Protein AF-A0A2V9YC87-F1 (afdb_monomer_lite)

Sequence (42 aa):
MEAVRQATELQPDIVLIDLALPTLNGIDAANIIREKCPKSKI

Foldseek 3Di:
DVLLVCCLVVLDQEDDFDCPDPPDRSVVSVVSSCVRNVNHHD

Radius of gyration: 9.4 Å; chains: 1; bounding box: 19×15×24 Å

pLDDT: mean 89.01, std 8.0, range [68.44, 97.0]

Secondary structure (DSSP, 8-state):
-HHHHHHHHH--SB----S--SSS-HHHHHHHHHHH-TTSB-

Structure (mmCIF, N/CA/C/O backbone):
data_AF-A0A2V9YC87-F1
#
_entry.id   AF-A0A2V9YC87-F1
#
loop_
_atom_site.group_PDB
_atom_site.id
_atom_site.type_symbol
_atom_site.label_atom_id
_atom_site.label_alt_id
_atom_site.label_comp_id
_atom_site.label_asym_id
_atom_site.label_entity_id
_atom_site.label_seq_id
_atom_site.pdbx_PDB_ins_code
_atom_site.Cartn_x
_atom_site.Cartn_y
_atom_site.Cartn_z
_atom_site.occupancy
_atom_site.B_iso_or_equiv
_atom_site.auth_seq_id
_atom_site.auth_comp_id
_atom_site.auth_asym_id
_atom_site.auth_atom_id
_atom_site.pdbx_PDB_model_num
ATOM 1 N N . MET A 1 1 ? 3.338 6.853 -5.934 1.00 73.88 1 MET A N 1
ATOM 2 C CA . MET A 1 1 ? 2.844 7.195 -4.576 1.00 73.88 1 MET A CA 1
ATOM 3 C C . MET A 1 1 ? 1.350 7.503 -4.528 1.00 73.88 1 MET A C 1
ATOM 5 O O . MET A 1 1 ? 0.764 7.367 -3.463 1.00 73.88 1 MET A O 1
ATOM 9 N N . GLU A 1 2 ? 0.713 7.876 -5.641 1.00 85.50 2 GLU A N 1
ATOM 10 C CA . GLU A 1 2 ? -0.710 8.238 -5.648 1.00 85.50 2 GLU A CA 1
ATOM 11 C C . GLU A 1 2 ? -1.654 7.126 -5.160 1.00 85.50 2 GLU A C 1
ATOM 13 O O . GLU A 1 2 ? -2.489 7.398 -4.305 1.00 85.50 2 GLU A O 1
ATOM 18 N N . ALA A 1 3 ? -1.456 5.871 -5.582 1.00 86.19 3 ALA A N 1
ATOM 19 C CA . ALA A 1 3 ? -2.268 4.740 -5.115 1.00 86.19 3 ALA A CA 1
ATOM 20 C C . ALA A 1 3 ? -2.213 4.545 -3.586 1.00 86.19 3 ALA A C 1
ATOM 22 O O . ALA A 1 3 ? -3.234 4.312 -2.949 1.00 86.19 3 ALA A O 1
ATOM 23 N N . VAL A 1 4 ? -1.034 4.717 -2.978 1.00 90.88 4 VAL A N 1
ATOM 24 C CA . VAL A 1 4 ? -0.866 4.648 -1.516 1.00 90.88 4 VAL A CA 1
ATOM 25 C C . VAL A 1 4 ? -1.626 5.783 -0.830 1.00 90.88 4 VAL A C 1
ATOM 27 O O . VAL A 1 4 ? -2.290 5.556 0.180 1.00 90.88 4 VAL A O 1
ATOM 30 N N . ARG A 1 5 ? -1.538 7.007 -1.371 1.00 93.81 5 ARG A N 1
ATOM 31 C CA . ARG A 1 5 ? -2.252 8.173 -0.836 1.00 93.81 5 ARG A CA 1
ATOM 32 C C . ARG A 1 5 ? -3.763 7.945 -0.883 1.00 93.81 5 ARG A C 1
ATOM 34 O O . ARG A 1 5 ? -4.419 8.064 0.144 1.00 93.81 5 ARG A O 1
ATOM 41 N N . GLN A 1 6 ? -4.285 7.543 -2.041 1.00 93.12 6 GLN A N 1
ATOM 42 C CA . GLN A 1 6 ? -5.710 7.270 -2.228 1.00 93.12 6 GLN A CA 1
ATOM 43 C C . GLN A 1 6 ? -6.198 6.129 -1.330 1.00 93.12 6 GLN A C 1
ATOM 45 O O . GLN A 1 6 ? -7.224 6.283 -0.680 1.00 93.12 6 GLN A O 1
ATOM 50 N N . ALA A 1 7 ? -5.456 5.023 -1.219 1.00 94.25 7 ALA A N 1
ATOM 51 C CA . ALA A 1 7 ? -5.817 3.927 -0.318 1.00 94.25 7 ALA A CA 1
ATOM 52 C C . ALA A 1 7 ? -5.861 4.380 1.152 1.00 94.25 7 ALA A C 1
ATOM 54 O O . ALA A 1 7 ? -6.777 4.017 1.885 1.00 94.25 7 ALA A O 1
ATOM 55 N N . THR A 1 8 ? -4.912 5.225 1.568 1.00 93.62 8 THR A N 1
ATOM 56 C CA . THR A 1 8 ? -4.872 5.755 2.940 1.00 93.62 8 THR A CA 1
ATOM 57 C C . THR A 1 8 ? -6.053 6.688 3.223 1.00 93.62 8 THR A C 1
ATOM 59 O O . THR A 1 8 ? -6.616 6.633 4.313 1.00 93.62 8 THR A O 1
ATOM 62 N N . GLU A 1 9 ? -6.440 7.529 2.263 1.00 96.38 9 GLU A N 1
ATOM 63 C CA . GLU A 1 9 ? -7.556 8.475 2.405 1.00 96.38 9 GLU A CA 1
ATOM 64 C C . GLU A 1 9 ? -8.925 7.793 2.319 1.00 96.38 9 GLU A C 1
ATOM 66 O O . GLU A 1 9 ? -9.821 8.106 3.098 1.00 96.38 9 GLU A O 1
ATOM 71 N N . LEU A 1 10 ? -9.087 6.861 1.379 1.00 95.56 10 LEU A N 1
ATOM 72 C CA . LEU A 1 10 ? -10.366 6.216 1.091 1.00 95.56 10 LEU A CA 1
ATOM 73 C C . LEU A 1 10 ? -10.629 4.984 1.963 1.00 95.56 10 LEU A C 1
ATOM 75 O O . LEU A 1 10 ? -11.782 4.582 2.073 1.00 95.56 10 LEU A O 1
ATOM 79 N N . GLN A 1 11 ? -9.590 4.393 2.569 1.00 94.56 11 GLN A N 1
ATOM 80 C CA . GLN A 1 11 ? -9.672 3.183 3.402 1.00 94.56 11 GLN A CA 1
ATOM 81 C C . GLN A 1 11 ? -10.550 2.079 2.772 1.00 94.56 11 GLN A C 1
ATOM 83 O O . GLN A 1 11 ? -11.519 1.636 3.389 1.00 94.56 11 GLN A O 1
ATOM 88 N N . PRO A 1 12 ? -10.258 1.642 1.533 1.00 96.12 12 PRO A N 1
ATOM 89 C CA . PRO A 1 12 ? -11.102 0.678 0.838 1.00 96.12 12 PRO A CA 1
ATOM 90 C C . PRO A 1 12 ? -11.031 -0.707 1.491 1.00 96.12 12 PRO A C 1
ATOM 92 O O . PRO A 1 12 ? -9.996 -1.103 2.023 1.00 96.12 12 PRO A O 1
ATOM 95 N N . ASP A 1 13 ? -12.090 -1.503 1.371 1.00 97.00 13 ASP A N 1
ATOM 96 C CA . ASP A 1 13 ? -12.077 -2.895 1.842 1.00 97.00 13 ASP A CA 1
ATOM 97 C C . ASP A 1 13 ? -11.233 -3.817 0.943 1.00 97.00 13 ASP A C 1
ATOM 99 O O . ASP A 1 13 ? -10.712 -4.833 1.410 1.00 97.00 13 ASP A O 1
ATOM 103 N N . ILE A 1 14 ? -11.091 -3.475 -0.345 1.00 95.69 14 ILE A N 1
ATOM 104 C CA . ILE A 1 14 ? -10.362 -4.253 -1.359 1.00 95.69 14 ILE A CA 1
ATOM 105 C C . ILE A 1 14 ? -9.529 -3.315 -2.242 1.00 95.69 14 ILE A C 1
ATOM 107 O O . ILE A 1 14 ? -10.027 -2.284 -2.695 1.00 95.69 14 ILE A O 1
ATOM 111 N N . VAL A 1 15 ? -8.281 -3.690 -2.526 1.00 93.94 15 VAL A N 1
ATOM 112 C CA . VAL A 1 15 ? -7.354 -2.968 -3.406 1.00 93.94 15 VAL A CA 1
ATOM 113 C C . VAL A 1 15 ? -6.852 -3.912 -4.492 1.00 93.94 15 VAL A C 1
ATOM 115 O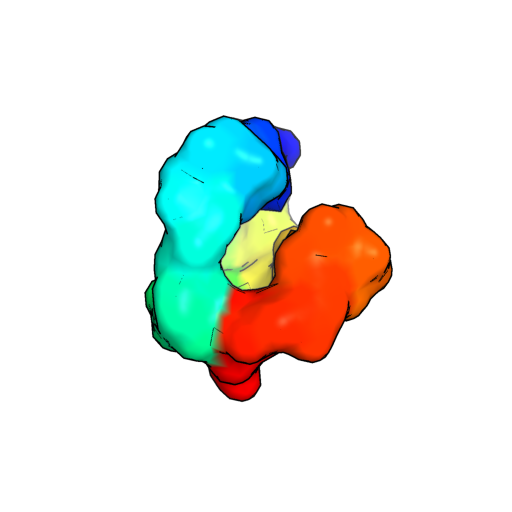 O . VAL A 1 15 ? -6.156 -4.872 -4.199 1.00 93.94 15 VAL A O 1
ATOM 118 N N . LEU A 1 16 ? -7.160 -3.618 -5.756 1.00 92.94 16 LEU A N 1
ATOM 119 C CA . LEU A 1 16 ? -6.598 -4.348 -6.892 1.00 92.94 16 LEU A CA 1
ATOM 120 C C . LEU A 1 16 ? -5.301 -3.673 -7.349 1.00 92.94 16 LEU A C 1
ATOM 122 O O . LEU A 1 16 ? -5.306 -2.482 -7.666 1.00 92.94 16 LEU A O 1
ATOM 126 N N . ILE A 1 17 ? -4.204 -4.428 -7.402 1.00 89.12 17 ILE A N 1
ATOM 127 C CA . ILE A 1 17 ? -2.890 -3.911 -7.795 1.00 89.12 17 ILE A CA 1
ATOM 128 C C . ILE A 1 17 ? -2.398 -4.641 -9.037 1.00 89.12 17 ILE A C 1
ATOM 130 O O . ILE A 1 17 ? -2.270 -5.864 -9.043 1.00 89.12 17 ILE A O 1
ATOM 134 N N . ASP A 1 18 ? -2.076 -3.874 -10.075 1.00 86.94 18 ASP A N 1
ATOM 135 C CA . ASP A 1 18 ? -1.359 -4.396 -11.231 1.00 86.94 18 ASP A CA 1
ATOM 136 C C . ASP A 1 18 ? 0.135 -4.531 -10.899 1.00 86.94 18 ASP A C 1
ATOM 138 O O . ASP A 1 18 ? 0.791 -3.579 -10.463 1.00 86.94 18 ASP A O 1
ATOM 142 N N . LEU A 1 19 ? 0.669 -5.737 -11.079 1.00 82.81 19 LEU A N 1
ATOM 143 C CA . LEU A 1 19 ? 2.075 -6.049 -10.832 1.00 82.81 19 LEU A CA 1
ATOM 144 C C . LEU A 1 19 ? 2.960 -5.722 -12.044 1.00 82.81 19 LEU A C 1
ATOM 146 O O . LEU A 1 19 ? 4.162 -5.532 -11.876 1.00 82.81 19 LEU A O 1
ATOM 150 N N . ALA A 1 20 ? 2.383 -5.611 -13.245 1.00 77.81 20 ALA A N 1
ATOM 151 C CA . ALA A 1 20 ? 3.084 -5.343 -14.503 1.00 77.81 20 ALA A CA 1
ATOM 152 C C . ALA A 1 20 ? 3.206 -3.834 -14.826 1.00 77.81 20 ALA A C 1
ATOM 154 O O . ALA A 1 20 ? 3.211 -3.409 -15.979 1.00 77.81 20 ALA A O 1
ATOM 155 N N . LEU A 1 21 ? 3.370 -3.041 -13.768 1.00 72.88 21 LEU A N 1
ATOM 156 C CA . LEU A 1 21 ? 3.873 -1.669 -13.698 1.00 72.88 21 LEU A CA 1
ATOM 157 C C . LEU A 1 21 ? 5.083 -1.294 -14.581 1.00 72.88 21 LEU A C 1
ATOM 159 O O . LEU A 1 21 ? 6.185 -1.656 -14.172 1.00 72.88 21 LEU A O 1
ATOM 163 N N . PRO A 1 22 ? 5.004 -0.500 -15.676 1.00 69.44 22 PRO A N 1
ATOM 164 C CA . PRO A 1 22 ? 6.218 -0.027 -16.360 1.00 69.44 22 PRO A CA 1
ATOM 165 C C . PRO A 1 22 ? 7.086 0.892 -15.484 1.00 69.44 22 PRO A C 1
ATOM 167 O O . PRO A 1 22 ? 8.300 0.960 -15.654 1.00 69.44 22 PRO A O 1
ATOM 170 N N . THR A 1 23 ? 6.463 1.630 -14.559 1.00 68.44 23 THR A N 1
ATOM 171 C CA . THR A 1 23 ? 7.107 2.704 -13.778 1.00 68.44 23 THR A CA 1
ATOM 172 C C . THR A 1 23 ? 6.903 2.589 -12.267 1.00 68.44 23 THR A C 1
ATOM 174 O O . THR A 1 23 ? 7.455 3.390 -11.514 1.00 68.44 23 THR A O 1
ATOM 177 N N . LEU A 1 24 ? 6.093 1.636 -11.803 1.00 68.81 24 LEU A N 1
ATOM 178 C CA . LEU A 1 24 ? 5.790 1.436 -10.388 1.00 68.81 24 LEU A CA 1
ATOM 179 C C . LEU A 1 24 ? 5.857 -0.052 -10.073 1.00 68.81 24 LEU A C 1
ATOM 181 O O . LEU A 1 24 ? 5.152 -0.845 -10.685 1.00 68.81 24 LEU A O 1
ATOM 185 N N . ASN A 1 25 ? 6.651 -0.421 -9.076 1.00 80.25 25 ASN A N 1
ATOM 186 C CA . ASN A 1 25 ? 6.620 -1.778 -8.564 1.00 80.25 25 ASN A CA 1
ATOM 187 C C . 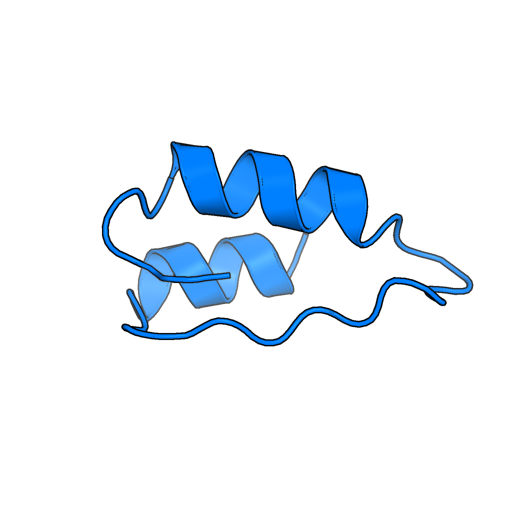ASN A 1 25 ? 5.323 -1.984 -7.763 1.00 80.25 25 ASN A C 1
ATOM 189 O O . ASN A 1 25 ? 5.172 -1.454 -6.658 1.00 80.25 25 ASN A O 1
ATOM 193 N N . GLY A 1 26 ? 4.377 -2.736 -8.332 1.00 86.19 26 GLY A N 1
ATOM 194 C CA . GLY A 1 26 ? 3.100 -3.054 -7.688 1.00 86.19 26 GLY A CA 1
ATOM 195 C C . GLY A 1 26 ? 3.277 -3.744 -6.331 1.00 86.19 26 GLY A C 1
ATOM 196 O O . GLY A 1 26 ? 2.496 -3.503 -5.415 1.00 86.19 26 GLY A O 1
ATOM 197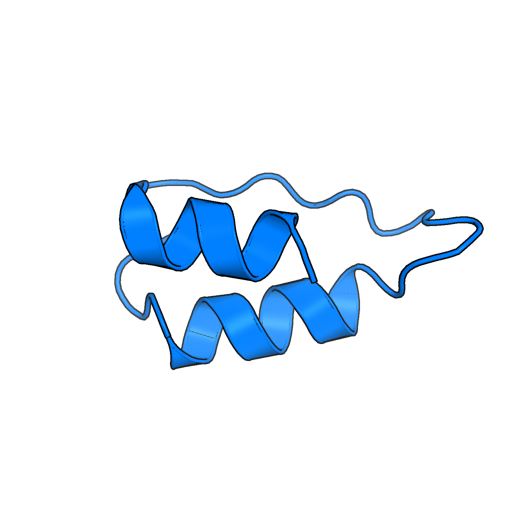 N N . ILE A 1 27 ? 4.357 -4.513 -6.148 1.00 88.81 27 ILE A N 1
ATOM 198 C CA . ILE A 1 27 ? 4.666 -5.182 -4.876 1.00 88.81 27 ILE A CA 1
ATOM 199 C C . ILE A 1 27 ? 5.018 -4.160 -3.790 1.00 88.81 27 ILE A C 1
ATOM 201 O O . ILE A 1 27 ? 4.540 -4.269 -2.663 1.00 88.81 27 ILE A O 1
ATOM 205 N N . ASP A 1 28 ? 5.802 -3.131 -4.116 1.00 89.81 28 ASP A N 1
ATOM 206 C CA . ASP A 1 28 ? 6.162 -2.097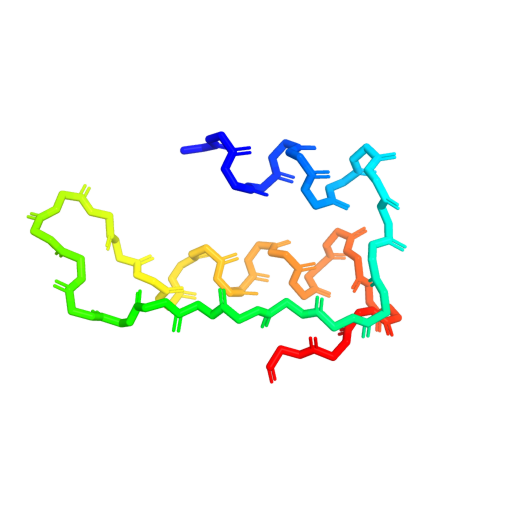 -3.140 1.00 89.81 28 ASP A CA 1
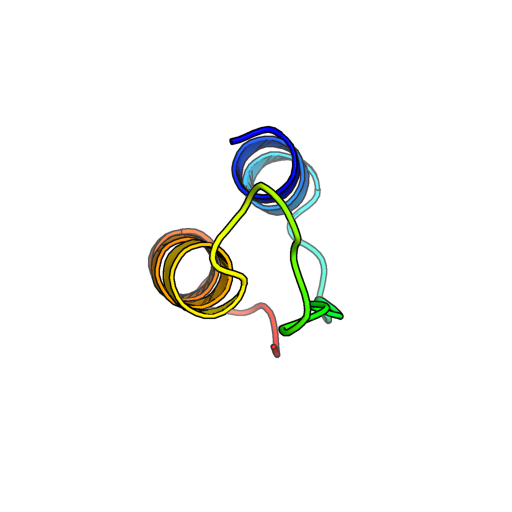ATOM 207 C C . ASP A 1 28 ? 4.931 -1.283 -2.729 1.00 89.81 28 ASP A C 1
ATOM 209 O O . ASP A 1 28 ? 4.733 -0.995 -1.548 1.00 89.81 28 ASP A O 1
ATOM 213 N N . ALA A 1 29 ? 4.051 -0.973 -3.687 1.00 90.19 29 ALA A N 1
ATOM 214 C CA . ALA A 1 29 ? 2.767 -0.345 -3.390 1.00 90.19 29 ALA A CA 1
ATOM 215 C C . ALA A 1 29 ? 1.899 -1.234 -2.484 1.00 90.19 29 ALA A C 1
ATOM 217 O O . ALA A 1 29 ? 1.361 -0.737 -1.495 1.00 90.19 29 ALA A O 1
ATOM 218 N N . ALA A 1 30 ? 1.815 -2.537 -2.773 1.00 92.12 30 ALA A N 1
ATOM 219 C CA . ALA A 1 30 ? 1.088 -3.506 -1.956 1.00 92.12 30 ALA A CA 1
ATOM 220 C C . ALA A 1 30 ? 1.616 -3.548 -0.516 1.00 92.12 30 ALA A C 1
ATOM 222 O O . ALA A 1 30 ? 0.832 -3.479 0.428 1.00 92.12 30 ALA A O 1
ATOM 223 N N . ASN A 1 31 ? 2.939 -3.595 -0.340 1.00 92.88 31 ASN A N 1
ATOM 224 C CA . ASN A 1 31 ? 3.572 -3.625 0.977 1.00 92.88 31 ASN A CA 1
ATOM 225 C C . ASN A 1 31 ? 3.221 -2.382 1.804 1.00 92.88 31 ASN A C 1
ATOM 227 O O . ASN A 1 31 ? 2.792 -2.507 2.951 1.00 92.88 31 ASN A O 1
ATOM 231 N N . ILE A 1 32 ? 3.330 -1.191 1.207 1.00 93.44 32 ILE A N 1
ATOM 232 C CA . ILE A 1 32 ? 3.023 0.066 1.903 1.00 93.44 32 ILE A CA 1
ATOM 233 C C . ILE A 1 32 ? 1.524 0.163 2.227 1.00 93.44 32 ILE A C 1
ATOM 235 O O . ILE A 1 32 ? 1.154 0.608 3.314 1.00 93.44 32 ILE A O 1
ATOM 239 N N . ILE A 1 33 ? 0.646 -0.251 1.307 1.00 93.69 33 ILE A N 1
ATOM 240 C CA . ILE A 1 33 ? -0.806 -0.240 1.541 1.00 93.69 33 ILE A CA 1
ATOM 241 C C . ILE A 1 33 ? -1.171 -1.213 2.662 1.00 93.69 33 ILE A C 1
ATOM 243 O O . ILE A 1 33 ? -1.967 -0.857 3.523 1.00 93.69 33 ILE A O 1
ATOM 247 N N . ARG A 1 34 ? -0.549 -2.395 2.727 1.00 94.06 34 ARG A N 1
ATOM 248 C CA . ARG A 1 34 ? -0.812 -3.369 3.796 1.00 94.06 34 ARG A CA 1
ATOM 249 C C . ARG A 1 34 ? -0.410 -2.851 5.177 1.00 94.06 34 ARG A C 1
ATOM 251 O O . ARG A 1 34 ? -1.054 -3.189 6.164 1.00 94.06 34 ARG A O 1
ATOM 258 N N . GLU A 1 35 ? 0.640 -2.036 5.246 1.00 94.75 35 GLU A N 1
ATOM 259 C CA . GLU A 1 35 ? 1.082 -1.391 6.485 1.00 94.75 35 GLU A CA 1
ATOM 260 C C . GLU A 1 35 ? 0.128 -0.266 6.918 1.00 94.75 35 GLU A C 1
ATOM 262 O O . GLU A 1 35 ? -0.264 -0.194 8.082 1.00 94.75 35 GLU A O 1
ATOM 267 N N . LYS A 1 36 ? -0.278 0.602 5.983 1.00 94.19 36 LYS A N 1
ATOM 268 C CA . LYS A 1 36 ? -1.101 1.789 6.281 1.00 94.19 36 LYS A CA 1
ATOM 269 C C . LYS A 1 36 ? -2.599 1.507 6.377 1.00 94.19 36 LYS A C 1
ATOM 271 O O . LYS A 1 36 ? -3.317 2.227 7.068 1.00 94.19 36 LYS A O 1
ATOM 276 N N . CYS A 1 37 ? -3.062 0.471 5.691 1.00 95.38 37 CYS A N 1
ATOM 277 C CA . CYS A 1 37 ? -4.458 0.068 5.591 1.00 95.38 37 CYS A CA 1
ATOM 278 C C . CYS A 1 37 ? -4.579 -1.430 5.926 1.00 95.38 37 CYS A C 1
ATOM 280 O O . CYS A 1 37 ? -4.944 -2.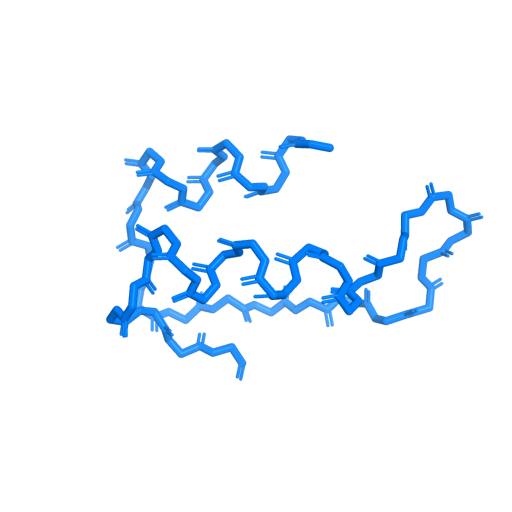231 5.068 1.00 95.38 37 CYS A O 1
ATOM 282 N N . PRO A 1 38 ? -4.296 -1.850 7.174 1.00 93.88 38 PRO A N 1
ATOM 283 C CA . PRO A 1 38 ? -4.213 -3.270 7.542 1.00 93.88 38 PRO A CA 1
ATOM 284 C C . PRO A 1 38 ? -5.544 -4.030 7.430 1.00 93.88 38 PRO A C 1
ATOM 286 O O . PRO A 1 38 ? -5.563 -5.256 7.513 1.00 93.88 38 PRO A O 1
ATOM 289 N N . LYS A 1 39 ? -6.664 -3.314 7.276 1.00 94.00 39 LYS A N 1
ATOM 290 C CA . LYS A 1 39 ? -7.995 -3.896 7.055 1.00 94.00 39 LYS A CA 1
ATOM 291 C C . LYS A 1 39 ? -8.309 -4.132 5.577 1.00 94.00 39 LYS A C 1
ATOM 293 O O . LYS A 1 39 ? -9.170 -4.958 5.283 1.00 94.00 39 LYS A O 1
ATOM 298 N N . SER A 1 40 ? -7.631 -3.426 4.674 1.00 94.69 40 SER A N 1
ATOM 299 C CA . SER A 1 40 ? -7.810 -3.589 3.237 1.00 94.69 40 SER A CA 1
ATOM 300 C C . SER A 1 40 ? -7.263 -4.943 2.806 1.00 94.69 40 SER A C 1
ATOM 302 O O . SER A 1 40 ? -6.126 -5.302 3.122 1.00 94.69 40 SER A O 1
ATOM 304 N N . LYS A 1 41 ? -8.065 -5.696 2.059 1.00 92.88 41 LYS A N 1
ATOM 305 C CA . LYS A 1 41 ? -7.591 -6.882 1.346 1.00 92.88 41 LYS A CA 1
ATOM 306 C C . LYS A 1 41 ? -6.910 -6.436 0.059 1.00 92.88 41 LYS A C 1
ATOM 308 O O . LYS A 1 41 ? -7.413 -5.544 -0.618 1.00 92.88 41 LYS A O 1
ATOM 313 N N . ILE A 1 42 ? -5.777 -7.046 -0.254 1.00 87.62 42 ILE A N 1
ATOM 314 C CA . ILE A 1 42 ? -4.987 -6.782 -1.461 1.00 87.62 42 ILE A CA 1
ATOM 315 C C . ILE A 1 42 ? -4.991 -8.053 -2.299 1.00 87.62 42 ILE A C 1
ATOM 317 O O . ILE A 1 42 ? -4.770 -9.123 -1.684 1.00 87.62 42 ILE A O 1
#